Protein AF-A0A081B1T8-F1 (afdb_monomer_lite)

Structure (mmCIF, N/CA/C/O backbone):
data_AF-A0A081B1T8-F1
#
_entry.id   AF-A0A081B1T8-F1
#
loop_
_atom_site.group_PDB
_atom_site.id
_atom_site.type_symbol
_atom_site.label_atom_id
_atom_site.label_alt_id
_atom_site.label_comp_id
_atom_site.label_asym_id
_atom_site.label_entity_id
_atom_site.label_seq_id
_atom_site.pdbx_PDB_ins_code
_atom_site.Cartn_x
_atom_site.Cartn_y
_atom_site.Cartn_z
_atom_site.occupancy
_atom_site.B_iso_or_equiv
_atom_site.auth_seq_id
_atom_site.auth_comp_id
_atom_site.auth_asym_id
_atom_site.auth_atom_id
_atom_site.pdbx_PDB_model_num
ATOM 1 N N . MET A 1 1 ? 2.200 -24.257 -16.147 1.00 50.22 1 MET A N 1
ATOM 2 C CA . MET A 1 1 ? 1.268 -23.718 -15.134 1.00 50.22 1 MET A CA 1
ATOM 3 C C . MET A 1 1 ? 0.969 -24.866 -14.198 1.00 50.22 1 MET A C 1
ATOM 5 O O . MET A 1 1 ? 0.337 -25.815 -14.645 1.00 50.22 1 MET A O 1
ATOM 9 N N . SER A 1 2 ? 1.531 -24.862 -12.991 1.00 59.66 2 SER A N 1
ATOM 10 C CA . SER A 1 2 ? 1.290 -25.931 -12.019 1.00 59.66 2 SER A CA 1
ATOM 11 C C . SER A 1 2 ? -0.093 -25.790 -11.382 1.00 59.66 2 SER A C 1
ATOM 13 O O . SER A 1 2 ? -0.664 -24.700 -11.345 1.00 59.66 2 SER A O 1
ATOM 15 N N . ASP A 1 3 ? -0.616 -26.895 -10.847 1.00 64.44 3 ASP A N 1
ATOM 16 C CA . ASP A 1 3 ? -1.962 -26.996 -10.253 1.00 64.44 3 ASP A CA 1
ATOM 17 C C . ASP A 1 3 ? -2.191 -26.068 -9.039 1.00 64.44 3 ASP A C 1
ATOM 19 O O . ASP A 1 3 ? -3.311 -25.920 -8.560 1.00 64.44 3 ASP A O 1
ATOM 23 N N . ASN A 1 4 ? -1.139 -25.410 -8.545 1.00 74.81 4 ASN A N 1
ATOM 24 C CA . ASN A 1 4 ? -1.168 -24.427 -7.461 1.00 74.81 4 ASN A CA 1
ATOM 25 C C . ASN A 1 4 ? -1.174 -22.960 -7.949 1.00 74.81 4 ASN A C 1
ATOM 27 O O . ASN A 1 4 ? -1.011 -22.058 -7.131 1.00 74.81 4 ASN A O 1
ATOM 31 N N . GLY A 1 5 ? -1.321 -22.708 -9.256 1.00 75.50 5 GLY A N 1
ATOM 32 C CA . GLY A 1 5 ? -1.396 -21.357 -9.831 1.00 75.50 5 GLY A CA 1
ATOM 33 C C . GLY A 1 5 ? -0.057 -20.622 -9.937 1.00 75.50 5 GLY A C 1
ATOM 34 O O . GLY A 1 5 ? -0.021 -19.490 -10.416 1.00 75.50 5 GLY A O 1
ATOM 35 N N . TRP A 1 6 ? 1.044 -21.258 -9.540 1.00 77.12 6 TRP A N 1
ATOM 36 C CA . TRP A 1 6 ? 2.384 -20.711 -9.713 1.00 77.12 6 TRP A CA 1
ATOM 37 C C . TRP A 1 6 ? 2.954 -21.110 -11.081 1.00 77.12 6 TRP A C 1
ATOM 39 O O . TRP A 1 6 ? 2.608 -22.143 -11.663 1.00 77.12 6 TRP A O 1
ATOM 49 N N . SER A 1 7 ? 3.797 -20.256 -11.652 1.00 76.44 7 SER A N 1
ATOM 50 C CA . SER A 1 7 ? 4.627 -20.634 -12.794 1.00 76.44 7 SER A CA 1
ATOM 51 C C . SER A 1 7 ? 5.899 -21.313 -12.299 1.00 76.44 7 SER A C 1
ATOM 53 O O . SER A 1 7 ? 6.360 -21.044 -11.188 1.00 76.44 7 SER A O 1
ATOM 55 N N . ASP A 1 8 ? 6.488 -22.157 -13.142 1.00 81.62 8 ASP A N 1
ATOM 56 C CA . ASP A 1 8 ? 7.823 -22.684 -12.882 1.00 81.62 8 ASP A CA 1
ATOM 57 C C . ASP A 1 8 ? 8.829 -21.532 -12.750 1.00 81.62 8 ASP A C 1
ATOM 59 O O . ASP A 1 8 ? 8.652 -20.453 -13.324 1.00 81.62 8 ASP A O 1
ATOM 63 N N . LEU A 1 9 ? 9.876 -21.756 -11.959 1.00 75.69 9 LEU A N 1
ATOM 64 C CA . LEU A 1 9 ? 10.899 -20.754 -11.687 1.00 75.69 9 LEU A CA 1
ATOM 65 C C . LEU A 1 9 ? 11.752 -20.573 -12.950 1.00 75.69 9 LEU A C 1
ATOM 67 O O . LEU A 1 9 ? 12.620 -21.391 -13.252 1.00 75.69 9 LEU A O 1
ATOM 71 N N . VAL A 1 10 ? 11.463 -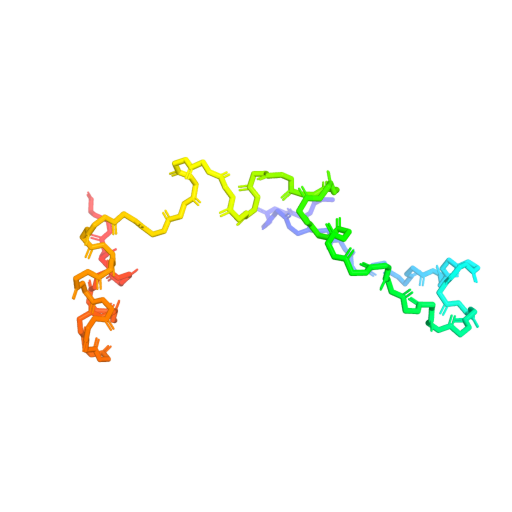19.525 -13.718 1.00 78.62 10 VAL A N 1
ATOM 72 C CA . VAL A 1 10 ? 12.217 -19.175 -14.924 1.00 78.62 10 VAL A CA 1
ATOM 73 C C . VAL A 1 10 ? 13.346 -18.231 -14.530 1.00 78.62 10 VAL A C 1
ATOM 75 O O . VAL A 1 10 ? 13.123 -17.225 -13.858 1.00 78.62 10 VAL A O 1
ATOM 78 N N . ILE A 1 11 ? 14.571 -18.559 -14.942 1.00 75.19 11 ILE A N 1
ATOM 79 C CA . ILE A 1 11 ? 15.695 -17.625 -14.869 1.00 75.19 11 ILE A CA 1
ATOM 80 C C . ILE A 1 11 ? 15.444 -16.569 -15.949 1.00 75.19 11 ILE A C 1
ATOM 82 O O . ILE A 1 11 ? 15.779 -16.776 -17.114 1.00 75.19 11 ILE A O 1
ATOM 86 N N . GLU A 1 12 ? 14.793 -15.469 -15.577 1.00 75.31 12 GLU A N 1
ATOM 87 C CA . GLU A 1 12 ? 14.672 -14.294 -16.440 1.00 75.31 12 GLU A CA 1
ATOM 88 C C . GLU A 1 12 ? 16.076 -13.718 -16.655 1.00 75.31 12 GLU A C 1
ATOM 90 O O . GLU A 1 12 ? 16.787 -13.394 -15.698 1.00 75.31 12 GLU A O 1
ATOM 95 N N . SER A 1 13 ? 16.500 -13.603 -17.915 1.00 77.44 13 SER A N 1
ATOM 96 C CA . SER A 1 13 ? 17.647 -12.762 -18.247 1.00 77.44 13 SER A CA 1
ATOM 97 C C . SER A 1 13 ? 17.309 -11.327 -17.838 1.00 77.44 13 SER A C 1
ATOM 99 O O . SER A 1 13 ? 16.227 -10.863 -18.208 1.00 77.44 13 SER A O 1
ATOM 101 N N . PRO A 1 14 ? 18.185 -10.613 -17.107 1.00 80.12 14 PRO A N 1
ATOM 102 C CA . PRO A 1 14 ? 17.939 -9.218 -16.773 1.00 80.12 14 PRO A CA 1
ATOM 103 C C . PRO A 1 14 ? 17.643 -8.432 -18.045 1.00 80.12 14 PRO A C 1
ATOM 105 O O . PRO A 1 14 ? 18.391 -8.525 -19.017 1.00 80.12 14 PRO A O 1
ATOM 108 N N . TYR A 1 15 ? 16.549 -7.678 -18.048 1.00 78.31 15 TYR A N 1
ATOM 109 C CA . TYR A 1 15 ? 16.293 -6.737 -19.127 1.00 78.31 15 TYR A CA 1
ATOM 110 C C . TYR A 1 15 ? 17.414 -5.695 -19.171 1.00 78.31 15 TYR A C 1
ATOM 112 O O . TYR A 1 15 ? 17.895 -5.275 -18.119 1.00 78.31 15 TYR A O 1
ATOM 120 N N . ASP A 1 16 ? 17.796 -5.239 -20.365 1.00 81.25 16 ASP A N 1
ATOM 121 C CA . ASP A 1 16 ? 18.913 -4.297 -20.537 1.00 81.25 16 ASP A CA 1
ATOM 122 C C . ASP A 1 16 ? 18.757 -3.032 -19.671 1.00 81.25 16 ASP A C 1
ATOM 124 O O . ASP A 1 16 ? 19.719 -2.568 -19.065 1.00 81.25 16 ASP A O 1
ATOM 128 N N . TYR A 1 17 ? 17.522 -2.547 -19.500 1.00 76.31 17 TYR A N 1
ATOM 129 C CA . TYR A 1 17 ? 17.206 -1.384 -18.661 1.00 76.31 17 TYR A CA 1
ATOM 130 C C . TYR A 1 17 ? 17.417 -1.609 -17.149 1.00 76.31 17 TYR A C 1
ATOM 132 O O . TYR A 1 17 ? 17.428 -0.651 -16.383 1.00 76.31 17 TYR A O 1
ATOM 140 N N . LEU A 1 18 ? 17.552 -2.858 -16.683 1.00 79.75 18 LEU A N 1
ATOM 141 C CA . LEU A 1 18 ? 17.894 -3.188 -15.290 1.00 79.75 18 LEU A CA 1
ATOM 142 C C . LEU A 1 18 ? 19.407 -3.179 -15.041 1.00 79.75 18 LEU A C 1
ATOM 144 O O . LEU A 1 18 ? 19.833 -3.189 -13.887 1.00 79.75 18 LEU A O 1
ATOM 148 N N . MET A 1 19 ? 20.208 -3.197 -16.108 1.00 86.88 19 MET A N 1
ATOM 149 C CA . MET A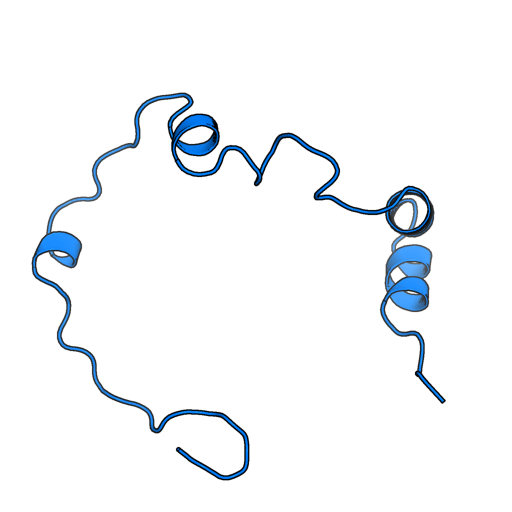 1 19 ? 21.670 -3.155 -16.033 1.00 86.88 19 MET A CA 1
ATOM 150 C C . MET A 1 19 ? 22.203 -1.717 -15.979 1.00 86.88 19 MET A C 1
ATOM 152 O O . MET A 1 19 ? 23.373 -1.502 -15.660 1.00 86.88 19 MET A O 1
ATOM 156 N N . GLU A 1 20 ? 21.354 -0.735 -16.284 1.00 84.19 20 GLU A N 1
ATOM 157 C CA . GLU A 1 20 ? 21.668 0.687 -16.200 1.00 84.19 20 GLU A CA 1
ATOM 158 C C . GLU A 1 20 ? 21.561 1.203 -14.751 1.00 84.19 20 GLU A C 1
ATOM 160 O O . GLU A 1 20 ? 20.827 0.642 -13.929 1.00 84.19 20 GLU A O 1
ATOM 165 N N . PRO A 1 21 ? 22.292 2.274 -14.389 1.00 86.06 21 PRO A N 1
ATOM 166 C CA . PRO A 1 21 ? 22.123 2.922 -13.096 1.00 86.06 21 PRO A CA 1
ATOM 167 C C . PRO A 1 21 ? 20.675 3.370 -12.885 1.00 86.06 21 PRO A C 1
ATOM 169 O O . PRO A 1 21 ? 20.049 3.916 -13.788 1.00 86.06 21 PRO A O 1
ATOM 172 N N . TYR A 1 22 ? 20.161 3.196 -11.666 1.00 84.44 22 TYR A N 1
ATOM 173 C CA . TYR A 1 22 ? 18.814 3.649 -11.334 1.00 84.44 22 TYR A CA 1
ATOM 174 C C . TYR A 1 22 ? 18.670 5.162 -11.546 1.00 84.44 22 TYR A C 1
ATOM 176 O O . TYR A 1 22 ? 19.331 5.962 -10.877 1.00 84.44 22 TYR A O 1
ATOM 184 N N . GLU A 1 23 ? 17.755 5.554 -12.427 1.00 84.50 23 GLU A N 1
ATOM 185 C CA . GLU A 1 23 ? 17.375 6.949 -12.597 1.00 84.50 23 GLU A CA 1
ATOM 186 C C . GLU A 1 23 ? 16.368 7.367 -11.523 1.00 84.50 23 GLU A C 1
ATOM 188 O O . GLU A 1 23 ? 15.319 6.744 -11.326 1.00 84.50 23 GLU A O 1
ATOM 193 N N . SER A 1 24 ? 16.669 8.462 -10.818 1.00 86.38 24 SER A N 1
ATOM 194 C CA . SER A 1 24 ? 15.716 9.019 -9.863 1.00 86.38 24 SER A CA 1
ATOM 195 C C . SER A 1 24 ? 14.470 9.486 -10.597 1.00 86.38 24 SER A C 1
ATOM 197 O O . SER A 1 24 ? 14.529 10.313 -11.507 1.00 86.38 24 SER A O 1
ATOM 199 N N . ARG A 1 25 ? 13.315 9.020 -10.130 1.00 84.88 25 ARG A N 1
ATOM 200 C CA . ARG A 1 25 ? 12.038 9.465 -10.670 1.00 84.88 25 ARG A CA 1
ATOM 201 C C . ARG A 1 25 ? 11.804 10.955 -10.372 1.00 84.88 25 ARG A C 1
ATOM 203 O O . ARG A 1 25 ? 12.177 11.419 -9.289 1.00 84.88 25 ARG A O 1
ATOM 210 N N . PRO A 1 26 ? 11.135 11.696 -11.275 1.00 88.69 26 PRO A N 1
ATOM 211 C CA . PRO A 1 26 ? 10.676 13.051 -10.996 1.00 88.69 26 PRO A CA 1
ATOM 212 C C . PRO A 1 26 ? 9.762 13.089 -9.764 1.00 88.69 26 PRO A C 1
ATOM 214 O O . PRO A 1 26 ? 8.984 12.156 -9.522 1.00 88.69 26 PRO A O 1
ATOM 217 N N . GLY A 1 27 ? 9.819 14.180 -8.997 1.00 89.81 27 GLY A N 1
ATOM 218 C CA . GLY A 1 27 ? 8.874 14.410 -7.903 1.00 89.81 27 GLY A CA 1
ATOM 219 C C . GLY A 1 27 ? 7.434 14.423 -8.427 1.00 89.81 27 GLY A C 1
ATOM 220 O O . GLY A 1 27 ? 7.152 15.086 -9.418 1.00 89.81 27 GLY A O 1
ATOM 221 N N . GLY A 1 28 ? 6.534 13.662 -7.798 1.00 83.75 28 GLY A N 1
ATOM 222 C CA . GLY A 1 28 ? 5.132 13.541 -8.235 1.00 83.75 28 GLY A CA 1
ATOM 223 C C . GLY A 1 28 ? 4.872 12.516 -9.350 1.00 83.75 28 GLY A C 1
ATOM 224 O O . GLY A 1 28 ? 3.717 12.248 -9.671 1.00 83.75 28 GLY A O 1
ATOM 225 N N . SER A 1 29 ? 5.907 11.862 -9.884 1.00 87.25 29 SER A N 1
ATOM 226 C CA . SER A 1 29 ? 5.756 10.792 -10.887 1.00 87.25 29 SER A CA 1
ATOM 227 C C . SER A 1 29 ? 4.842 9.653 -10.428 1.00 87.25 29 SER A C 1
ATOM 229 O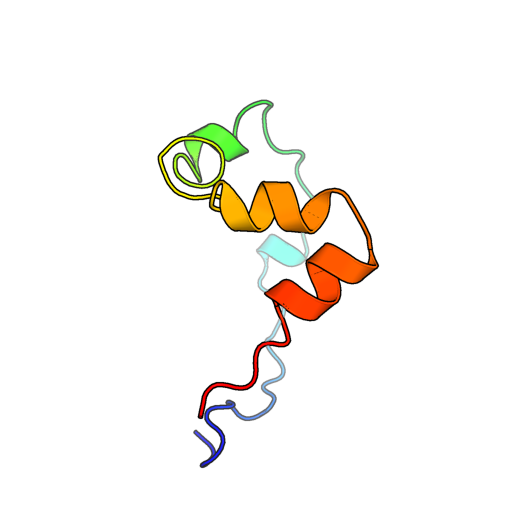 O . SER A 1 29 ? 4.081 9.107 -11.218 1.00 87.25 29 SER A O 1
ATOM 231 N N . MET A 1 30 ? 4.866 9.294 -9.141 1.00 85.50 30 MET A N 1
ATOM 232 C CA . MET A 1 30 ? 4.002 8.229 -8.628 1.00 85.50 30 MET A CA 1
ATOM 233 C C . MET A 1 30 ? 2.516 8.581 -8.725 1.00 85.50 30 MET A C 1
ATOM 235 O O . MET A 1 30 ? 1.713 7.713 -9.039 1.00 85.50 30 MET A O 1
ATOM 239 N N . THR A 1 31 ? 2.152 9.840 -8.498 1.0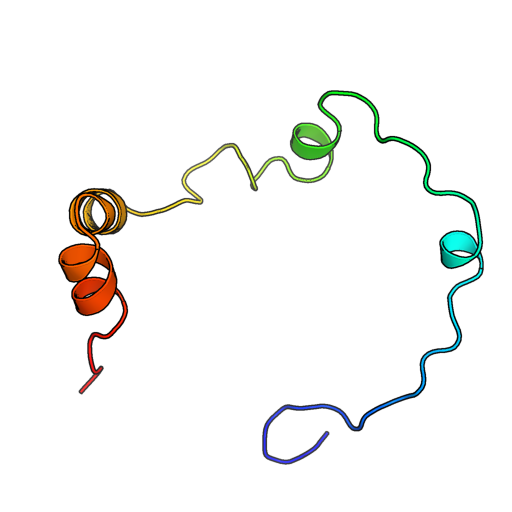0 82.25 31 THR A N 1
ATOM 240 C CA . THR A 1 31 ? 0.769 10.311 -8.634 1.00 82.25 31 THR A CA 1
ATOM 241 C C . THR A 1 31 ? 0.329 10.453 -10.089 1.00 82.25 31 THR A C 1
ATOM 243 O O . THR A 1 31 ? -0.856 10.328 -10.370 1.00 82.25 31 THR A O 1
ATOM 246 N N . GLU A 1 32 ? 1.261 10.672 -11.017 1.00 85.44 32 GLU A N 1
ATOM 247 C CA . GLU A 1 32 ? 0.974 10.731 -12.455 1.00 85.44 32 GLU A CA 1
ATOM 248 C C . GLU A 1 32 ? 0.819 9.333 -13.070 1.00 85.44 32 GLU A C 1
ATOM 250 O O . GLU A 1 32 ? -0.173 9.054 -13.739 1.00 85.44 32 GLU A O 1
ATOM 255 N N . TYR A 1 33 ? 1.770 8.432 -12.809 1.00 86.69 33 TYR A N 1
ATOM 256 C CA . TYR A 1 33 ? 1.767 7.078 -13.372 1.00 86.69 33 TYR A CA 1
ATOM 257 C C . TYR A 1 33 ? 0.813 6.126 -12.648 1.00 86.69 33 TYR A C 1
ATOM 259 O O . TYR A 1 33 ? 0.313 5.177 -13.249 1.00 86.69 33 TYR A O 1
ATOM 267 N N . TYR A 1 34 ? 0.544 6.375 -11.365 1.00 83.69 34 TYR A N 1
ATOM 268 C CA . TYR A 1 34 ? -0.364 5.577 -10.545 1.00 83.69 34 TYR A CA 1
ATOM 269 C C . TYR A 1 34 ? -1.393 6.485 -9.855 1.00 83.69 34 TYR A C 1
ATOM 271 O O . TYR A 1 34 ? -1.406 6.590 -8.625 1.00 83.69 34 TYR A O 1
ATOM 279 N N . PRO A 1 35 ? -2.287 7.134 -10.623 1.00 79.25 35 PRO A N 1
ATOM 280 C CA . PRO A 1 35 ? -3.229 8.117 -10.083 1.00 79.25 35 PRO A CA 1
ATOM 281 C C . PRO A 1 35 ? -4.157 7.517 -9.023 1.00 79.25 35 PRO A C 1
ATOM 283 O O . PRO A 1 35 ? -4.492 8.176 -8.042 1.00 79.25 35 PRO A O 1
ATOM 286 N N . ASN A 1 36 ? -4.485 6.232 -9.172 1.00 78.44 36 ASN A N 1
ATOM 287 C CA . ASN A 1 36 ? -5.384 5.509 -8.275 1.00 78.44 36 ASN A CA 1
ATOM 288 C C . ASN A 1 36 ? -4.684 4.916 -7.042 1.00 78.44 36 ASN A C 1
ATOM 290 O O . ASN A 1 36 ? -5.348 4.323 -6.200 1.00 78.44 36 ASN A O 1
ATOM 294 N N . LEU A 1 37 ? -3.352 5.013 -6.945 1.00 77.50 37 LEU A N 1
ATOM 295 C CA . LEU A 1 37 ? -2.602 4.455 -5.814 1.00 77.50 37 LEU A CA 1
ATOM 296 C C . LEU A 1 37 ? -2.690 5.351 -4.574 1.00 77.50 37 LEU A C 1
ATOM 298 O O . LEU A 1 37 ? -2.623 4.857 -3.453 1.00 77.50 37 LEU A O 1
ATOM 302 N N . TYR A 1 38 ? -2.833 6.661 -4.783 1.00 68.50 38 TYR A N 1
ATOM 303 C CA . TYR A 1 38 ? -2.859 7.660 -3.710 1.00 68.50 38 TYR A CA 1
ATOM 304 C C . TYR A 1 38 ? -4.165 8.445 -3.635 1.00 68.50 38 TYR A C 1
ATOM 306 O O . TYR A 1 38 ? -4.464 9.021 -2.591 1.00 68.50 38 TYR A O 1
ATOM 314 N N . PHE A 1 39 ? -4.932 8.489 -4.726 1.00 69.00 39 PHE A N 1
ATOM 315 C CA . PHE A 1 39 ? -6.176 9.240 -4.811 1.00 69.00 39 PHE A CA 1
ATOM 316 C C . PHE A 1 39 ? -7.325 8.332 -5.266 1.00 69.00 39 PHE A C 1
ATOM 318 O O . PHE A 1 39 ? -7.150 7.462 -6.116 1.00 69.00 39 PHE A O 1
ATOM 325 N N . GLY A 1 40 ? -8.516 8.553 -4.706 1.00 71.75 40 GLY A N 1
ATOM 326 C CA . GLY A 1 40 ? -9.726 7.772 -4.983 1.00 71.75 40 GLY A CA 1
ATOM 327 C C . GLY A 1 40 ? -10.216 6.980 -3.769 1.00 71.75 40 GLY A C 1
ATOM 328 O O . GLY A 1 40 ? -9.662 7.086 -2.680 1.00 71.75 40 GLY A O 1
ATOM 329 N N . GLU A 1 41 ? -11.265 6.177 -3.952 1.00 73.31 41 GLU A N 1
ATOM 330 C CA . GLU A 1 41 ? -11.837 5.312 -2.897 1.00 73.31 41 GLU A CA 1
ATOM 331 C C . GLU A 1 41 ? -11.007 4.037 -2.647 1.00 73.31 41 GLU A C 1
ATOM 333 O O . GLU A 1 41 ? -11.421 3.120 -1.938 1.00 73.31 41 GLU A O 1
ATOM 338 N N . TRP A 1 42 ? -9.820 3.972 -3.244 1.00 71.44 42 TRP A N 1
ATOM 339 C CA . TRP A 1 42 ? -8.904 2.849 -3.181 1.00 71.44 42 TRP A CA 1
ATOM 340 C C . TRP A 1 42 ? -7.977 3.055 -1.981 1.00 71.44 42 TRP A C 1
ATOM 342 O O . TRP A 1 42 ? -7.088 3.901 -1.990 1.00 71.44 42 TRP A O 1
ATOM 352 N N . GLY A 1 43 ? -8.231 2.321 -0.904 1.00 73.88 43 GLY A N 1
ATOM 353 C CA . GLY A 1 43 ? -7.516 2.471 0.358 1.00 73.88 43 GLY A CA 1
ATOM 354 C C . GLY A 1 43 ? -8.151 1.636 1.469 1.00 73.88 43 GLY A C 1
ATOM 355 O O . GLY A 1 43 ? -9.142 0.938 1.232 1.00 73.88 43 GLY A O 1
ATOM 356 N N . PRO A 1 44 ? -7.592 1.665 2.690 1.00 77.25 44 PRO A N 1
ATOM 357 C CA . PRO A 1 44 ? -8.184 0.963 3.817 1.00 77.25 44 PRO A CA 1
ATOM 358 C C . PRO A 1 44 ? -9.581 1.521 4.098 1.00 77.25 44 PRO A C 1
ATOM 360 O O . PRO A 1 44 ? -9.778 2.729 4.229 1.00 77.25 44 PRO A O 1
ATOM 363 N N . THR A 1 45 ? -10.562 0.627 4.213 1.00 86.62 45 THR A N 1
ATOM 364 C CA . THR A 1 45 ? -11.917 1.019 4.615 1.00 86.62 45 THR A CA 1
ATOM 365 C C . THR A 1 45 ? -11.888 1.693 5.994 1.00 86.62 45 THR A C 1
ATOM 367 O O . THR A 1 45 ? -10.978 1.424 6.785 1.00 86.62 45 THR A O 1
ATOM 370 N N . PRO A 1 46 ? -12.895 2.508 6.357 1.00 89.50 46 PRO A N 1
ATOM 371 C CA . PRO A 1 46 ? -12.971 3.098 7.695 1.00 89.50 46 PRO A CA 1
ATOM 372 C C . PRO A 1 46 ? -12.817 2.072 8.827 1.00 89.50 46 PRO A C 1
ATOM 374 O O . PRO A 1 46 ? -12.130 2.337 9.807 1.00 89.50 46 PRO A O 1
ATOM 377 N N . LYS A 1 47 ? -13.368 0.862 8.649 1.00 88.69 47 LYS A N 1
ATOM 378 C CA . LYS A 1 47 ? -13.217 -0.246 9.604 1.00 88.69 47 LYS A CA 1
ATOM 379 C C . LYS A 1 47 ? -11.790 -0.787 9.667 1.00 88.69 47 LYS A C 1
ATOM 381 O O . LYS A 1 47 ? -11.303 -1.076 10.753 1.00 88.69 47 LYS A O 1
ATOM 386 N N . ALA A 1 48 ? -11.118 -0.918 8.523 1.00 89.12 48 ALA A N 1
ATOM 387 C CA . ALA A 1 48 ? -9.719 -1.333 8.484 1.00 89.12 48 ALA A CA 1
ATOM 388 C C . ALA A 1 48 ? -8.813 -0.297 9.169 1.00 89.12 48 ALA A C 1
ATOM 390 O O . ALA A 1 48 ? -7.892 -0.670 9.891 1.00 89.12 48 ALA A O 1
ATOM 391 N N . MET A 1 49 ? -9.100 0.999 8.998 1.00 89.56 49 MET A N 1
ATOM 392 C CA . MET A 1 49 ? -8.385 2.071 9.699 1.00 89.56 49 MET A CA 1
ATOM 393 C C . MET A 1 49 ? -8.634 2.047 11.211 1.00 89.56 49 MET A C 1
ATOM 395 O O . MET A 1 49 ? -7.693 2.205 11.982 1.00 89.56 49 MET A O 1
ATOM 399 N N . GLU A 1 50 ? -9.876 1.819 11.643 1.00 93.75 50 GLU A N 1
ATOM 400 C CA . GLU A 1 50 ? -10.221 1.682 13.063 1.00 93.75 50 GLU A CA 1
ATOM 401 C C . GLU A 1 50 ? -9.517 0.476 13.698 1.00 93.75 50 GLU A C 1
ATOM 403 O O . GLU A 1 50 ? -8.906 0.593 14.759 1.00 93.75 50 GLU A O 1
ATOM 408 N N . ALA A 1 51 ? -9.525 -0.670 13.015 1.00 92.50 51 ALA A N 1
ATOM 409 C CA . ALA A 1 51 ? -8.799 -1.856 13.449 1.00 92.50 51 ALA A CA 1
ATOM 410 C C . ALA A 1 51 ? -7.286 -1.601 13.548 1.00 92.50 51 ALA A C 1
ATOM 412 O O . ALA A 1 51 ? -6.652 -2.035 14.512 1.00 92.50 51 ALA A O 1
ATOM 413 N N . ALA A 1 52 ? -6.725 -0.838 12.604 1.00 92.38 52 ALA A N 1
ATOM 414 C CA . ALA A 1 52 ? -5.309 -0.490 12.572 1.00 92.38 52 ALA A CA 1
ATOM 415 C C . ALA A 1 52 ? -4.835 0.391 13.739 1.00 92.38 52 ALA A C 1
ATOM 417 O O . ALA A 1 52 ? -3.629 0.517 13.954 1.00 92.38 52 ALA A O 1
ATOM 418 N N . ALA A 1 53 ? -5.750 0.955 14.537 1.00 94.50 53 ALA A N 1
ATOM 419 C CA . ALA A 1 53 ? -5.407 1.746 15.717 1.00 94.50 53 ALA A CA 1
ATOM 420 C C . ALA A 1 53 ? -4.664 0.938 16.798 1.00 94.50 53 ALA A C 1
ATOM 422 O O . ALA A 1 53 ? -4.016 1.524 17.666 1.00 94.50 53 ALA A O 1
ATOM 423 N N . THR A 1 54 ? -4.737 -0.398 16.765 1.00 95.75 54 THR A N 1
ATOM 424 C CA . THR A 1 54 ? -3.996 -1.271 17.685 1.00 95.75 54 THR A CA 1
ATOM 425 C C . THR A 1 54 ? -3.412 -2.485 16.955 1.00 95.75 54 THR A C 1
ATOM 427 O O . THR A 1 54 ? -4.051 -3.011 16.043 1.00 95.75 54 THR A O 1
ATOM 430 N N . PRO A 1 55 ? -2.237 -3.003 17.368 1.00 93.00 55 PRO A N 1
ATOM 431 C CA . PRO A 1 55 ? -1.661 -4.206 16.761 1.00 93.00 55 PRO A CA 1
ATOM 432 C C . PRO A 1 55 ? -2.601 -5.420 16.794 1.00 93.00 55 PRO A C 1
ATOM 434 O O . PRO A 1 55 ? -2.687 -6.169 15.822 1.00 93.00 55 PRO A O 1
ATOM 437 N N . SER A 1 56 ? -3.337 -5.601 17.895 1.00 94.19 56 SER A N 1
ATOM 438 C CA . SER A 1 56 ? -4.330 -6.668 18.036 1.00 94.19 56 SER A CA 1
ATOM 439 C C . SER A 1 56 ? -5.553 -6.449 17.145 1.00 94.19 56 SER A C 1
ATOM 441 O O . SER A 1 56 ? -6.035 -7.406 16.545 1.00 94.19 56 SER A O 1
ATOM 443 N N . GLY A 1 57 ? -6.037 -5.210 17.022 1.00 93.00 57 GLY A N 1
ATOM 444 C CA . GLY A 1 57 ? -7.142 -4.857 16.130 1.00 93.00 57 GLY A CA 1
ATOM 445 C C . GLY A 1 57 ? -6.833 -5.206 14.675 1.00 93.00 57 GLY A C 1
ATOM 446 O O . GLY A 1 57 ? -7.619 -5.914 14.049 1.00 93.00 57 GLY A O 1
ATOM 447 N N . SER A 1 58 ? -5.653 -4.821 14.174 1.00 91.75 58 SER A N 1
ATOM 448 C CA . SER A 1 58 ? -5.176 -5.206 12.838 1.00 91.75 58 SER A CA 1
ATOM 449 C C . SER A 1 58 ? -5.195 -6.718 12.649 1.00 91.75 58 SER A C 1
ATOM 451 O O . SER A 1 58 ? -5.716 -7.222 11.657 1.00 91.75 58 SER A O 1
ATOM 453 N N . PHE A 1 59 ? -4.639 -7.449 13.616 1.00 90.19 59 PHE A N 1
ATOM 454 C CA . PHE A 1 59 ? -4.526 -8.899 13.547 1.00 90.19 59 PHE A CA 1
ATOM 455 C C . PHE A 1 59 ? -5.897 -9.577 13.460 1.00 90.19 59 PHE A C 1
ATOM 457 O O . PHE A 1 59 ? -6.136 -10.360 12.546 1.00 90.19 59 PHE A O 1
ATOM 464 N N . PHE A 1 60 ? -6.829 -9.245 14.356 1.00 91.12 60 PHE A N 1
ATOM 465 C CA . PHE A 1 60 ? -8.160 -9.858 14.348 1.00 91.12 60 PHE A CA 1
ATOM 466 C C . PHE A 1 60 ? -9.021 -9.427 13.159 1.00 91.12 60 PHE A C 1
ATOM 468 O O . PHE A 1 60 ? -9.869 -10.200 12.723 1.00 91.12 60 PHE A O 1
ATOM 475 N N . TYR A 1 61 ? -8.815 -8.221 12.628 1.00 90.69 61 TYR A N 1
ATOM 476 C CA . TYR A 1 61 ? -9.544 -7.744 11.457 1.00 90.69 61 TYR A CA 1
ATOM 477 C C . TYR A 1 61 ? -9.138 -8.485 10.178 1.00 90.69 61 TYR A C 1
ATOM 479 O O . TYR A 1 61 ? -10.009 -8.874 9.407 1.00 90.69 61 TYR A O 1
ATOM 487 N N . PHE A 1 62 ? -7.839 -8.726 9.967 1.00 88.31 62 PHE A N 1
ATOM 488 C CA . PHE A 1 62 ? -7.348 -9.405 8.760 1.00 88.31 62 PHE A CA 1
ATOM 489 C C . PHE A 1 62 ? -7.290 -10.935 8.871 1.00 88.31 62 PHE A C 1
ATOM 491 O O . PHE A 1 62 ? -7.229 -1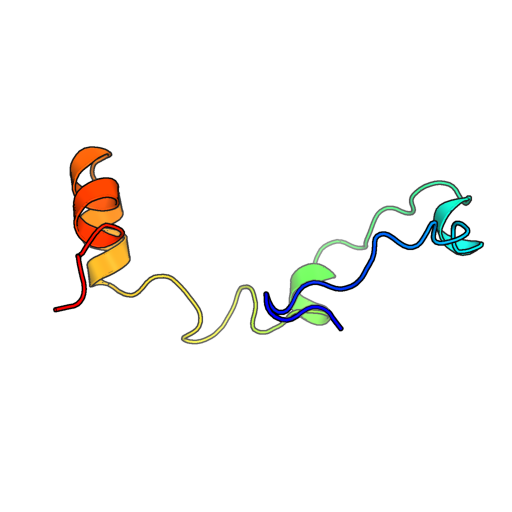1.603 7.845 1.00 88.31 62 PHE A O 1
ATOM 498 N N . MET A 1 63 ? -7.330 -11.507 10.079 1.00 87.94 63 MET A N 1
ATOM 499 C CA . MET A 1 63 ? -7.353 -12.963 10.284 1.00 87.94 63 MET A CA 1
ATOM 500 C C . MET A 1 63 ? -8.762 -13.543 10.482 1.00 87.94 63 MET A C 1
ATOM 502 O O . MET A 1 63 ? -8.917 -14.588 11.117 1.00 87.94 63 MET A O 1
ATOM 506 N N . GLN A 1 64 ? -9.806 -12.877 9.983 1.00 79.00 64 GLN A N 1
ATOM 507 C CA . GLN A 1 64 ? -11.151 -13.446 10.032 1.00 79.00 64 GLN A CA 1
ATOM 508 C C . GLN A 1 64 ? -11.184 -14.741 9.208 1.00 79.00 64 GLN A C 1
ATOM 510 O O . GLN A 1 64 ? -10.911 -14.732 8.012 1.00 79.00 64 GLN A O 1
ATOM 515 N N . LEU A 1 65 ? -11.485 -15.863 9.868 1.00 68.81 65 LEU A N 1
ATOM 516 C CA . LEU A 1 65 ? -11.787 -17.122 9.194 1.00 68.81 65 LEU A CA 1
ATOM 517 C C . LEU A 1 65 ? -13.120 -16.942 8.463 1.00 68.81 65 LEU A C 1
ATOM 519 O O . LEU A 1 65 ? -14.156 -16.787 9.111 1.00 68.81 65 LEU A O 1
ATOM 523 N N . GLU A 1 66 ? -13.090 -16.937 7.133 1.00 64.62 66 GLU A N 1
ATOM 524 C CA . GLU A 1 66 ? -14.303 -17.127 6.341 1.00 64.62 66 GLU A CA 1
ATOM 525 C C . GLU A 1 66 ? -14.805 -18.560 6.588 1.00 64.62 66 GLU A C 1
ATOM 527 O O . GLU A 1 66 ? -14.074 -19.526 6.358 1.00 64.62 66 GLU A O 1
ATOM 532 N N . PHE A 1 67 ? -16.021 -18.685 7.126 1.00 51.53 67 PHE A N 1
ATOM 533 C CA . PHE A 1 67 ? -16.775 -19.940 7.212 1.00 51.53 67 PHE A CA 1
ATOM 534 C C . PHE A 1 67 ? -17.869 -19.949 6.150 1.00 51.53 67 PHE A C 1
ATOM 536 O O . PHE A 1 67 ? -18.527 -18.894 5.988 1.00 51.53 67 PHE A O 1
#

Se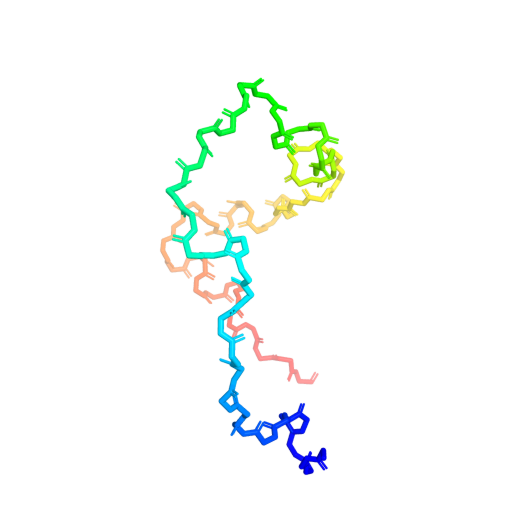condary structure (DSSP, 8-state):
--TTSPPP---PPPPGGGSSPPPPPPTTHHHHH-HHHHSSS-S--HHHHHHTTSHHHHHHHHT----

Foldseek 3Di:
DDPVPDDDDDPDDDDPVNVDPDDDDPPCVCCVVPVPVPDDPPDQDPQCVVLVVDPVSNVCVVPDDDD

Sequence (67 aa):
MSDNGWSDLVIESPYDYLMEPYESRPGGSMTEYYPNLYFGEWGPTPKAMEAAATPSGSFFYFMQLEF

Radius of gyration: 19.54 Å; chains: 1; bounding box: 39×41×39 Å

Organism: NCBI:txid1317066

pLDDT: mean 81.27, std 9.71, range [50.22, 95.75]